Protein AF-A0A5C8GFF2-F1 (afdb_monomer_lite)

Structure (mmCIF, N/CA/C/O backbone):
data_AF-A0A5C8GFF2-F1
#
_entry.id   AF-A0A5C8GFF2-F1
#
loop_
_atom_site.group_PDB
_atom_site.id
_atom_site.type_symbol
_atom_site.label_atom_id
_atom_site.label_alt_id
_atom_site.label_comp_id
_atom_site.label_asym_id
_atom_site.label_entity_id
_atom_site.label_seq_id
_atom_site.pdbx_PDB_ins_code
_atom_site.Cartn_x
_atom_site.Cartn_y
_atom_site.Cartn_z
_atom_site.occupancy
_atom_site.B_iso_or_equiv
_atom_site.auth_seq_id
_atom_site.auth_comp_id
_atom_site.auth_asym_id
_atom_site.auth_atom_id
_atom_site.pdbx_PDB_model_num
ATOM 1 N N . MET A 1 1 ? -63.599 17.757 26.692 1.00 40.09 1 MET A N 1
ATOM 2 C CA . MET A 1 1 ? -62.694 16.596 26.791 1.00 40.09 1 MET A CA 1
ATOM 3 C C . MET A 1 1 ? -61.272 17.135 26.812 1.00 40.09 1 MET A C 1
ATOM 5 O O . MET A 1 1 ? -60.966 18.013 26.018 1.00 40.09 1 MET A O 1
ATOM 9 N N . VAL A 1 2 ? -60.509 16.707 27.816 1.00 36.81 2 VAL A N 1
ATOM 10 C CA . VAL A 1 2 ? -59.114 17.057 28.164 1.00 36.81 2 VAL A CA 1
ATOM 11 C C . VAL A 1 2 ? -58.202 16.800 26.945 1.00 36.81 2 VAL A C 1
ATOM 13 O O . VAL A 1 2 ? -58.530 15.924 26.152 1.00 36.81 2 VAL A O 1
ATOM 16 N N . VAL A 1 3 ? -57.165 17.587 26.638 1.00 42.12 3 VAL A N 1
ATOM 17 C CA . VAL A 1 3 ? -55.741 17.407 27.029 1.00 42.12 3 VAL A CA 1
ATOM 18 C C . VAL A 1 3 ? -54.990 18.539 26.288 1.00 42.12 3 VAL A C 1
ATOM 20 O O . VAL A 1 3 ? -55.104 18.645 25.074 1.00 42.12 3 VAL A O 1
ATOM 23 N N . ALA A 1 4 ? -54.537 19.604 26.957 1.00 36.47 4 ALA A N 1
ATOM 24 C CA . ALA A 1 4 ? -53.226 19.773 27.601 1.00 36.47 4 ALA A CA 1
ATOM 25 C C . ALA A 1 4 ? -52.007 19.581 26.672 1.00 36.47 4 ALA A C 1
ATOM 27 O O . ALA A 1 4 ? -51.785 18.496 26.163 1.00 36.47 4 ALA A O 1
ATOM 28 N N . ALA A 1 5 ? -51.240 20.671 26.542 1.00 48.50 5 ALA A N 1
ATOM 29 C CA . ALA A 1 5 ? -49.777 20.782 26.508 1.00 48.50 5 ALA A CA 1
ATOM 30 C C . ALA A 1 5 ? -48.942 19.744 25.728 1.00 48.50 5 ALA A C 1
ATOM 32 O O . ALA A 1 5 ? -49.045 18.547 25.947 1.00 48.50 5 ALA A O 1
ATOM 33 N N . LEU A 1 6 ? -47.935 20.227 24.993 1.00 42.19 6 LEU A N 1
ATOM 34 C CA . LEU A 1 6 ? -46.567 20.279 25.531 1.00 42.19 6 LEU A CA 1
ATOM 35 C C . LEU A 1 6 ? -45.630 20.917 24.494 1.00 42.19 6 LEU A C 1
ATOM 37 O O . LEU A 1 6 ? -45.363 20.350 23.438 1.00 42.19 6 LEU A O 1
ATOM 41 N N . VAL A 1 7 ? -45.109 22.102 24.813 1.00 53.34 7 VAL A N 1
ATOM 42 C CA . VAL A 1 7 ? -43.919 22.649 24.154 1.00 53.34 7 VAL A CA 1
ATOM 43 C C . VAL A 1 7 ? -42.743 21.791 24.609 1.00 53.34 7 VAL A C 1
ATOM 45 O O . VAL A 1 7 ? -42.275 21.936 25.734 1.00 53.34 7 VAL A O 1
ATOM 48 N N . MET A 1 8 ? -42.274 20.881 23.758 1.00 47.56 8 MET A N 1
ATOM 49 C CA . MET A 1 8 ? -40.966 20.260 23.947 1.00 47.56 8 MET A CA 1
ATOM 50 C C . MET A 1 8 ? -39.934 21.101 23.207 1.00 47.56 8 MET A C 1
ATOM 52 O O . MET A 1 8 ? -39.577 20.832 22.063 1.00 47.56 8 MET A O 1
ATOM 56 N N . ALA A 1 9 ? -39.457 22.147 23.884 1.00 43.44 9 ALA A N 1
ATOM 57 C CA . ALA A 1 9 ? -38.114 22.630 23.632 1.00 43.44 9 ALA A CA 1
ATOM 58 C C . ALA A 1 9 ? -37.180 21.479 24.017 1.00 43.44 9 ALA A C 1
ATOM 60 O O . ALA A 1 9 ? -36.927 21.243 25.197 1.00 43.44 9 ALA A O 1
ATOM 61 N N . LEU A 1 10 ? -36.723 20.717 23.023 1.00 43.06 10 LEU A N 1
ATOM 62 C CA . LEU A 1 10 ? -35.547 19.882 23.194 1.00 43.06 10 LEU A CA 1
ATOM 63 C C . LEU A 1 10 ? -34.393 20.855 23.406 1.00 43.06 10 LEU A C 1
ATOM 65 O O . LEU A 1 10 ? -33.780 21.350 22.462 1.00 43.06 10 LEU A O 1
ATOM 69 N N . SER A 1 11 ? -34.136 21.166 24.672 1.00 47.72 11 SER A N 1
ATOM 70 C CA . SER A 1 11 ? -32.813 21.520 25.141 1.00 47.72 11 SER A CA 1
ATOM 71 C C . SER A 1 11 ? -31.908 20.352 24.768 1.00 47.72 11 SER A C 1
ATOM 73 O O . SER A 1 11 ? -31.678 19.429 25.549 1.00 47.72 11 SER A O 1
ATOM 75 N N . ILE A 1 12 ? -31.406 20.382 23.531 1.00 51.44 12 ILE A N 1
ATOM 76 C CA . ILE A 1 12 ? -30.181 19.692 23.169 1.00 51.44 12 ILE A CA 1
ATOM 77 C C . ILE A 1 12 ? -29.139 20.375 24.041 1.00 51.44 12 ILE A C 1
ATOM 79 O O . ILE A 1 12 ? -28.563 21.405 23.701 1.00 51.44 12 ILE A O 1
ATOM 83 N N . SER A 1 13 ? -28.993 19.850 25.254 1.00 38.88 13 SER A N 1
ATOM 84 C CA . SER A 1 13 ? -27.771 19.984 26.002 1.00 38.88 13 SER A CA 1
ATOM 85 C C . SER A 1 13 ? -26.727 19.413 25.058 1.00 38.88 13 SER A C 1
ATOM 87 O O . SER A 1 13 ? -26.598 18.196 24.933 1.00 38.88 13 SER A O 1
ATOM 89 N N . CYS A 1 14 ? -26.040 20.297 24.333 1.00 47.78 14 CYS A N 1
ATOM 90 C CA . CYS A 1 14 ? -24.700 20.036 23.855 1.00 47.78 14 CYS A CA 1
ATOM 91 C C . CYS A 1 14 ? -23.902 19.756 25.125 1.00 47.78 14 CYS A C 1
ATOM 93 O O . CYS A 1 14 ? -23.309 20.651 25.723 1.00 47.78 14 CYS A O 1
ATOM 95 N N . LYS A 1 15 ? -24.002 18.521 25.626 1.00 38.16 15 LYS A N 1
ATOM 96 C CA . LYS A 1 15 ? -22.984 17.979 26.495 1.00 38.16 15 LYS A CA 1
ATOM 97 C C . LYS A 1 15 ? -21.741 18.103 25.652 1.00 38.16 15 LYS A C 1
ATOM 99 O O . LYS A 1 15 ? -21.671 17.504 24.584 1.00 38.16 15 LYS A O 1
ATOM 104 N N . ASN A 1 16 ? -20.859 18.986 26.097 1.00 47.22 16 ASN A N 1
ATOM 105 C CA . ASN A 1 16 ? -19.498 19.067 25.626 1.00 47.22 16 ASN A CA 1
ATOM 106 C C . ASN A 1 16 ? -19.009 17.625 25.518 1.00 47.22 16 ASN A C 1
ATOM 108 O O . ASN A 1 16 ? -18.813 16.967 26.542 1.00 47.22 16 ASN A O 1
ATOM 112 N N . GLU A 1 17 ? -18.903 17.110 24.295 1.00 46.91 17 GLU A N 1
ATOM 113 C CA . GLU A 1 17 ? -17.997 16.009 24.068 1.00 46.91 17 GLU A CA 1
ATOM 114 C C . GLU A 1 17 ? -16.645 16.618 24.400 1.00 46.91 17 GLU A C 1
ATOM 116 O O . GLU A 1 17 ? -16.092 17.403 23.628 1.00 46.91 17 GLU A O 1
ATOM 121 N N . GLU A 1 18 ? -16.156 16.339 25.610 1.00 47.66 18 GLU A N 1
ATOM 122 C CA . GLU A 1 18 ? -14.723 16.229 25.799 1.00 47.66 18 GLU A CA 1
ATOM 123 C C . GLU A 1 18 ? -14.261 15.374 24.631 1.00 47.66 18 GLU A C 1
ATOM 125 O O . GLU A 1 18 ? -14.569 14.183 24.563 1.00 47.66 18 GLU A O 1
ATOM 130 N N . THR A 1 19 ? -13.666 16.030 23.638 1.00 52.69 19 THR A N 1
ATOM 131 C CA . THR A 1 19 ? -13.143 15.375 22.458 1.00 52.69 19 THR A CA 1
ATOM 132 C C . THR A 1 19 ? -12.069 14.463 23.004 1.00 52.69 19 THR A C 1
ATOM 134 O O . THR A 1 19 ? -10.981 14.924 23.345 1.00 52.69 19 THR A O 1
ATOM 137 N N . ASN A 1 20 ? -12.419 13.194 23.227 1.00 54.50 20 ASN A N 1
ATOM 138 C CA . ASN A 1 20 ? -11.459 12.194 23.634 1.00 54.50 20 ASN A CA 1
ATOM 139 C C . ASN A 1 20 ? -10.343 12.295 22.590 1.00 54.50 20 ASN A C 1
ATOM 141 O O . ASN A 1 20 ? -10.623 12.058 21.417 1.00 54.50 20 ASN A O 1
ATOM 145 N N . PRO A 1 21 ? -9.108 12.670 22.958 1.00 57.94 21 PRO A N 1
ATOM 146 C CA . PRO A 1 21 ? -8.033 12.855 21.984 1.00 57.94 21 PRO A CA 1
ATOM 147 C C . PRO A 1 21 ? -7.657 11.545 21.263 1.00 57.94 21 PRO A C 1
ATOM 149 O O . PRO A 1 21 ? -6.788 11.543 20.392 1.00 57.94 21 PRO A O 1
ATOM 152 N N . ASN A 1 22 ? -8.299 10.432 21.635 1.00 56.69 22 ASN A N 1
ATOM 153 C CA . ASN A 1 22 ? -8.188 9.120 21.018 1.00 56.69 22 ASN A CA 1
ATOM 154 C C . ASN A 1 22 ? -9.464 8.675 20.275 1.00 56.69 22 ASN A C 1
ATOM 156 O O . ASN A 1 22 ? -9.528 7.521 19.851 1.00 56.69 22 ASN A O 1
ATOM 160 N N . SER A 1 23 ? -10.488 9.525 20.103 1.00 67.38 23 SER A N 1
ATOM 161 C CA . SER A 1 23 ? -11.581 9.193 19.181 1.00 67.38 23 SER A CA 1
ATOM 162 C C . SER A 1 23 ? -11.012 9.051 17.762 1.00 67.38 23 SER A C 1
ATOM 164 O O . SER A 1 23 ? -10.258 9.901 17.294 1.00 67.38 23 SER A O 1
ATOM 166 N N . GLY A 1 24 ? -11.303 7.927 17.102 1.00 73.19 24 GLY A N 1
ATOM 167 C CA . GLY A 1 24 ? -10.792 7.633 15.756 1.00 73.19 24 GLY A CA 1
ATOM 168 C C . GLY A 1 24 ? -9.357 7.096 15.695 1.00 73.19 24 GLY A C 1
ATOM 169 O O . GLY A 1 24 ? -8.790 7.037 14.607 1.00 73.19 24 GLY A O 1
ATOM 170 N N . LYS A 1 25 ? -8.751 6.700 16.826 1.00 85.31 25 LYS A N 1
ATOM 171 C CA . LYS A 1 25 ? -7.484 5.956 16.816 1.00 85.31 25 LYS A CA 1
ATOM 172 C C . LYS A 1 25 ? -7.705 4.448 16.815 1.00 85.31 25 LYS A C 1
ATOM 174 O O . LYS A 1 25 ? -8.561 3.932 17.531 1.00 85.31 25 LYS A O 1
ATOM 179 N N . VAL A 1 26 ? -6.878 3.741 16.056 1.00 87.88 26 VAL A N 1
ATOM 180 C CA . VAL A 1 26 ? -6.836 2.279 15.978 1.00 87.88 26 VAL A CA 1
ATOM 181 C C . VAL A 1 26 ? -5.398 1.786 16.086 1.00 87.88 26 VAL A C 1
ATOM 183 O O . VAL A 1 26 ? -4.464 2.473 15.682 1.00 87.88 26 VAL A O 1
ATOM 186 N N . LYS A 1 27 ? -5.196 0.577 16.612 1.00 93.56 27 LYS A N 1
ATOM 187 C CA . LYS A 1 27 ? -3.870 -0.057 16.604 1.00 93.56 27 LYS A CA 1
ATOM 188 C C . LYS A 1 27 ? -3.464 -0.433 15.187 1.00 93.56 27 LYS A C 1
ATOM 190 O O . LYS A 1 27 ? -4.296 -0.946 14.444 1.00 93.56 27 LYS A O 1
ATOM 195 N N . TYR A 1 28 ? -2.187 -0.318 14.837 1.00 94.44 28 TYR A N 1
ATOM 196 C CA . TYR A 1 28 ?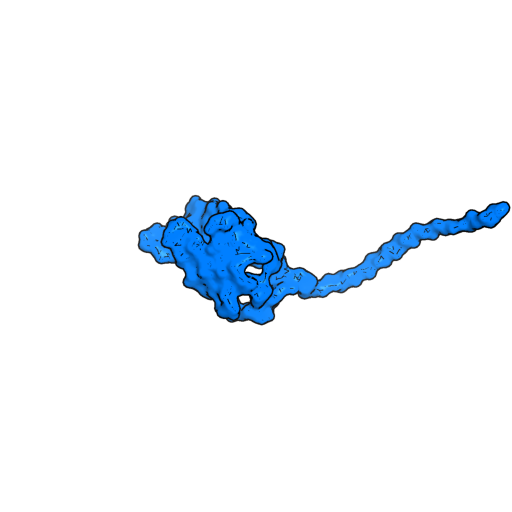 -1.700 -0.799 13.539 1.00 94.44 28 TYR A CA 1
ATOM 197 C C . TYR A 1 28 ? -1.965 -2.291 13.293 1.00 94.44 28 TYR A C 1
ATOM 199 O O . TYR A 1 28 ? -2.146 -2.704 12.146 1.00 94.44 28 TYR A O 1
ATOM 207 N N . SER A 1 29 ? -2.055 -3.105 14.349 1.00 95.31 29 SER A N 1
ATOM 208 C CA . SER A 1 29 ? -2.436 -4.517 14.251 1.00 95.31 29 SER A CA 1
ATOM 209 C C . SER A 1 29 ? -3.785 -4.752 13.569 1.00 95.31 29 SER A C 1
ATOM 211 O O . SER A 1 29 ? -3.965 -5.801 12.947 1.00 95.31 29 SER A O 1
ATOM 213 N N . VAL A 1 30 ? -4.699 -3.772 13.568 1.00 94.88 30 VAL A N 1
ATOM 214 C CA . VAL A 1 30 ? -5.959 -3.891 12.822 1.00 94.88 30 VAL A CA 1
ATOM 215 C C . VAL A 1 30 ? -5.761 -3.829 11.312 1.00 94.88 30 VAL A C 1
ATOM 217 O O . VAL A 1 30 ? -6.685 -4.193 10.600 1.00 94.88 30 VAL A O 1
ATOM 220 N N . LEU A 1 31 ? -4.605 -3.389 10.798 1.00 94.94 31 LEU A N 1
ATOM 221 C CA . LEU A 1 31 ? -4.317 -3.313 9.358 1.00 94.94 31 LEU A CA 1
ATOM 222 C C . LEU A 1 31 ? -3.801 -4.638 8.777 1.00 94.94 31 LEU A C 1
ATOM 224 O O . LEU A 1 31 ? -3.836 -4.814 7.557 1.00 94.94 31 LEU A O 1
ATOM 228 N N . VAL A 1 32 ? -3.398 -5.590 9.628 1.00 96.88 32 VAL A N 1
ATOM 229 C CA . VAL A 1 32 ? -2.958 -6.937 9.226 1.00 96.88 32 VAL A CA 1
ATOM 230 C C . VAL A 1 32 ? -4.035 -7.618 8.385 1.00 96.88 32 VAL A C 1
ATOM 232 O O . VAL A 1 32 ? -5.228 -7.548 8.699 1.00 96.88 32 VAL A O 1
ATOM 235 N N . GLY A 1 33 ? -3.612 -8.282 7.313 1.00 97.88 33 GLY A N 1
ATOM 236 C CA . GLY A 1 33 ? -4.492 -9.035 6.429 1.00 97.88 33 GLY A CA 1
ATOM 237 C C . GLY A 1 33 ? -4.173 -8.850 4.952 1.00 97.88 33 GLY A C 1
ATOM 238 O O . GLY A 1 33 ? -3.154 -8.268 4.577 1.00 97.88 33 GLY A O 1
ATOM 239 N N . THR A 1 34 ? -5.061 -9.390 4.121 1.00 98.44 34 THR A N 1
ATOM 240 C CA . THR A 1 34 ? -4.997 -9.263 2.662 1.00 98.44 34 THR A CA 1
ATOM 241 C C . THR A 1 34 ? -5.961 -8.178 2.221 1.00 98.44 34 THR A C 1
ATOM 243 O O . THR A 1 34 ? -7.117 -8.182 2.625 1.00 98.44 34 THR A O 1
ATOM 246 N N . TRP A 1 35 ? -5.470 -7.277 1.388 1.00 98.44 35 TRP A N 1
ATOM 247 C CA . TRP A 1 35 ? -6.201 -6.149 0.841 1.00 98.44 35 TRP A CA 1
ATOM 248 C C . TRP A 1 35 ? -6.353 -6.358 -0.659 1.00 98.44 35 TRP A C 1
ATOM 250 O O . TRP A 1 35 ? -5.361 -6.639 -1.336 1.00 98.44 35 TRP A O 1
ATOM 260 N N . VAL A 1 36 ? -7.574 -6.239 -1.182 1.00 98.31 36 VAL A N 1
ATOM 261 C CA . VAL A 1 36 ? -7.907 -6.600 -2.569 1.00 98.31 36 VAL A CA 1
ATOM 262 C C . VAL A 1 36 ? -8.587 -5.462 -3.328 1.00 98.31 36 VAL A C 1
ATOM 264 O O . VAL A 1 36 ? -9.458 -4.777 -2.792 1.00 98.31 36 VAL A O 1
ATOM 267 N N . ASN A 1 37 ? -8.207 -5.293 -4.594 1.00 97.50 37 ASN A N 1
ATOM 268 C CA . ASN A 1 37 ? -8.881 -4.457 -5.588 1.00 97.50 37 ASN A CA 1
ATOM 269 C C . ASN A 1 37 ? -8.814 -5.168 -6.948 1.00 97.50 37 ASN A C 1
ATOM 271 O O . ASN A 1 37 ? -7.772 -5.176 -7.610 1.00 97.50 37 ASN A O 1
ATOM 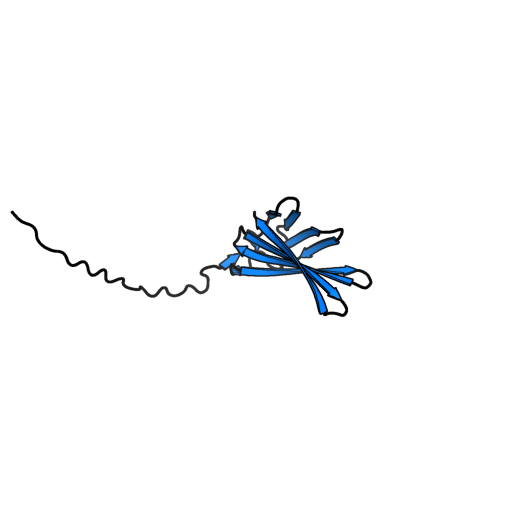275 N N . GLY A 1 38 ? -9.927 -5.786 -7.353 1.00 94.25 38 GLY A N 1
ATOM 276 C CA . GLY A 1 38 ? -9.987 -6.571 -8.584 1.00 94.25 38 GLY A CA 1
ATOM 277 C C . GLY A 1 38 ? -8.946 -7.694 -8.582 1.00 94.25 38 GLY A C 1
ATOM 278 O O . GLY A 1 38 ? -8.954 -8.547 -7.699 1.00 94.25 38 GLY A O 1
ATOM 279 N N . GLU A 1 39 ? -8.046 -7.679 -9.566 1.00 92.31 39 GLU A N 1
ATOM 280 C CA . GLU A 1 39 ? -6.942 -8.644 -9.694 1.00 92.31 39 GLU A CA 1
ATOM 281 C C . GLU A 1 39 ? -5.698 -8.267 -8.868 1.00 92.31 39 GLU A C 1
ATOM 283 O O . GLU A 1 39 ? -4.777 -9.071 -8.727 1.00 92.31 39 GLU A O 1
ATOM 288 N N . ASN A 1 40 ? -5.651 -7.050 -8.319 1.00 95.50 40 ASN A N 1
ATOM 289 C CA . ASN A 1 40 ? -4.538 -6.585 -7.505 1.00 95.50 40 ASN A CA 1
ATOM 290 C C . ASN A 1 40 ? -4.769 -6.924 -6.032 1.00 95.50 40 ASN A C 1
ATOM 292 O O . ASN A 1 40 ? -5.875 -6.793 -5.502 1.00 95.50 40 ASN A O 1
ATOM 296 N N . SER A 1 41 ? -3.693 -7.278 -5.335 1.00 97.69 41 SER A N 1
ATOM 297 C CA . SER A 1 41 ? -3.731 -7.499 -3.891 1.00 97.69 41 SER A CA 1
ATOM 298 C C . SER A 1 41 ? -2.399 -7.185 -3.232 1.00 97.69 41 SER A C 1
ATOM 300 O O . SER A 1 41 ? -1.347 -7.434 -3.826 1.00 97.69 41 SER A O 1
ATOM 302 N N . PHE A 1 42 ? -2.439 -6.742 -1.980 1.00 98.44 42 PHE A N 1
ATOM 303 C CA . PHE A 1 42 ? -1.275 -6.720 -1.098 1.00 98.44 42 PHE A CA 1
ATOM 304 C C . PHE A 1 42 ? -1.596 -7.372 0.244 1.00 98.44 42 PHE A C 1
ATOM 306 O O . PHE A 1 42 ? -2.758 -7.509 0.623 1.00 98.44 42 PHE A O 1
ATOM 313 N N . THR A 1 43 ? -0.564 -7.766 0.982 1.00 98.44 43 THR A N 1
ATOM 314 C CA . THR A 1 43 ? -0.713 -8.301 2.341 1.00 98.44 43 THR A CA 1
ATOM 315 C C . THR A 1 43 ? 0.110 -7.498 3.326 1.00 98.44 43 THR A C 1
ATOM 317 O O . THR A 1 43 ? 1.248 -7.161 3.006 1.00 98.44 43 THR A O 1
ATOM 320 N N . ILE A 1 44 ? -0.421 -7.262 4.524 1.00 98.12 44 ILE A N 1
ATOM 321 C CA . ILE A 1 44 ? 0.351 -6.827 5.694 1.00 98.12 44 ILE A CA 1
ATOM 322 C C . ILE A 1 44 ? 0.374 -7.983 6.683 1.00 98.12 44 ILE A C 1
ATOM 324 O O . ILE A 1 44 ? -0.685 -8.471 7.084 1.00 98.12 44 ILE A O 1
ATOM 328 N N . ASP A 1 45 ? 1.566 -8.432 7.060 1.00 97.88 45 ASP A N 1
ATOM 329 C CA . ASP A 1 45 ? 1.725 -9.477 8.066 1.00 97.88 45 ASP A CA 1
ATOM 330 C C . ASP A 1 45 ? 1.768 -8.918 9.497 1.00 97.88 45 ASP A C 1
ATOM 332 O O . ASP A 1 45 ? 1.837 -7.711 9.737 1.00 97.88 45 ASP A O 1
ATOM 336 N N . SER A 1 46 ? 1.747 -9.816 10.483 1.00 97.19 46 SER A N 1
ATOM 337 C CA . SER A 1 46 ? 1.811 -9.453 11.903 1.00 97.19 46 SER A CA 1
ATOM 338 C C . SER A 1 46 ? 3.157 -8.856 12.335 1.00 97.19 46 SER A C 1
ATOM 340 O O . SER A 1 46 ? 3.296 -8.451 13.484 1.00 97.19 46 SER A O 1
ATOM 342 N N . SER A 1 47 ? 4.154 -8.827 11.448 1.00 97.00 47 SER A N 1
ATOM 343 C CA . SER A 1 47 ? 5.460 -8.199 11.663 1.00 97.00 47 SER A CA 1
ATOM 344 C C . SER A 1 47 ? 5.554 -6.819 11.004 1.00 97.00 47 SER A C 1
ATOM 346 O O . SER A 1 47 ? 6.655 -6.260 10.954 1.00 97.00 47 SER A O 1
ATOM 348 N N . GLY A 1 48 ? 4.443 -6.296 10.472 1.00 96.62 48 GLY A N 1
ATOM 349 C CA . GLY A 1 48 ? 4.368 -4.996 9.813 1.00 96.62 48 GLY A CA 1
ATOM 350 C C . GLY A 1 48 ? 4.984 -4.967 8.414 1.00 96.62 48 GLY A C 1
ATOM 351 O O . GLY A 1 48 ? 5.213 -3.881 7.877 1.00 96.62 48 GLY A O 1
ATOM 352 N N . TYR A 1 49 ? 5.292 -6.129 7.823 1.00 97.62 49 TYR A N 1
ATOM 353 C CA . TYR A 1 49 ? 5.790 -6.213 6.453 1.00 97.62 49 TYR A CA 1
ATOM 354 C C . TYR A 1 49 ? 4.637 -6.184 5.465 1.00 97.62 49 TYR A C 1
ATOM 356 O O . TYR A 1 49 ? 3.700 -6.978 5.555 1.00 97.62 49 TYR A O 1
ATOM 364 N N . VAL A 1 50 ? 4.749 -5.288 4.488 1.00 97.75 50 VAL A N 1
ATOM 365 C CA . VAL A 1 50 ? 3.898 -5.308 3.307 1.00 97.75 50 VAL A CA 1
ATOM 366 C C . VAL A 1 50 ? 4.515 -6.212 2.250 1.00 97.75 50 VAL A C 1
ATOM 368 O O . VAL A 1 50 ? 5.731 -6.226 2.075 1.00 97.75 50 VAL A O 1
ATOM 371 N N . ASN A 1 51 ? 3.680 -6.941 1.520 1.00 97.75 51 ASN A N 1
ATOM 372 C CA . ASN A 1 51 ? 4.051 -7.619 0.286 1.00 97.75 51 ASN A CA 1
ATOM 373 C C . ASN A 1 51 ? 3.053 -7.217 -0.794 1.00 97.75 51 ASN A C 1
ATOM 375 O O . ASN A 1 51 ? 1.887 -7.612 -0.757 1.00 97.75 51 ASN A O 1
ATOM 379 N N . PHE A 1 52 ? 3.518 -6.404 -1.736 1.00 97.44 52 PHE A N 1
ATOM 380 C CA . PHE A 1 52 ? 2.731 -5.934 -2.862 1.00 97.44 52 PHE A CA 1
ATOM 381 C C . PHE A 1 52 ? 3.506 -6.135 -4.161 1.00 97.44 52 PHE A C 1
ATOM 383 O O . PHE A 1 52 ? 4.689 -5.805 -4.249 1.00 97.44 52 PHE A O 1
ATOM 390 N N . LYS A 1 53 ? 2.844 -6.679 -5.182 1.00 95.50 53 LYS A N 1
ATOM 391 C CA . LYS A 1 53 ? 3.416 -6.842 -6.519 1.00 95.50 53 LYS A CA 1
ATOM 392 C C . LYS A 1 53 ? 2.615 -6.016 -7.502 1.00 95.50 53 LYS A C 1
ATOM 394 O O . LYS A 1 53 ? 1.404 -6.178 -7.591 1.00 95.50 53 LYS A O 1
ATOM 399 N N . TYR A 1 54 ? 3.302 -5.175 -8.259 1.00 92.94 54 TYR A N 1
ATOM 400 C CA . TYR A 1 54 ? 2.678 -4.352 -9.283 1.00 92.94 54 TYR A CA 1
ATOM 401 C C . TYR A 1 54 ? 3.636 -4.160 -10.451 1.00 92.94 54 TYR A C 1
ATOM 403 O O . TYR A 1 54 ? 4.801 -3.827 -10.249 1.00 92.94 54 TYR A O 1
ATOM 411 N N . ASN A 1 55 ? 3.145 -4.399 -11.669 1.00 89.75 55 ASN A N 1
ATOM 412 C CA . ASN A 1 55 ? 3.874 -4.189 -12.923 1.00 89.75 55 ASN A CA 1
ATOM 413 C C . ASN A 1 55 ? 5.324 -4.736 -12.928 1.00 89.75 55 ASN A C 1
ATOM 415 O O . ASN A 1 55 ? 6.266 -4.060 -13.333 1.00 89.75 55 ASN A O 1
ATOM 419 N N . GLY A 1 56 ? 5.525 -5.954 -12.409 1.00 88.69 56 GLY A N 1
ATOM 42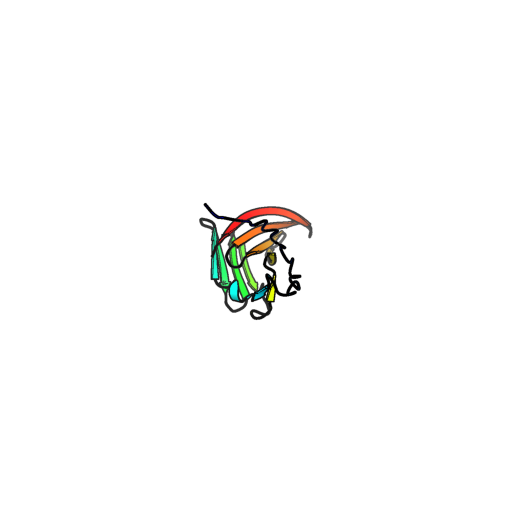0 C CA . GLY A 1 56 ? 6.841 -6.605 -12.326 1.00 88.69 56 GLY A CA 1
ATOM 421 C C . GLY A 1 56 ? 7.729 -6.169 -11.149 1.00 88.69 56 GLY A C 1
ATOM 422 O O . GLY A 1 56 ? 8.725 -6.837 -10.869 1.00 88.69 56 GLY A O 1
ATOM 423 N N . ALA A 1 57 ? 7.367 -5.118 -10.409 1.00 90.50 57 ALA A N 1
ATOM 424 C CA . ALA A 1 57 ? 8.035 -4.720 -9.173 1.00 90.50 57 ALA A CA 1
ATOM 425 C C . ALA A 1 57 ? 7.470 -5.477 -7.959 1.00 90.50 57 ALA A C 1
ATOM 427 O O . ALA A 1 57 ? 6.280 -5.791 -7.896 1.00 90.50 57 ALA A O 1
ATOM 428 N N . THR A 1 58 ? 8.330 -5.762 -6.976 1.00 94.12 58 THR A N 1
ATOM 429 C CA . THR A 1 58 ? 7.938 -6.351 -5.685 1.00 94.12 58 THR A CA 1
ATOM 430 C C . THR A 1 58 ? 8.293 -5.394 -4.556 1.00 94.12 58 THR A C 1
ATOM 432 O O . THR A 1 58 ? 9.465 -5.188 -4.249 1.00 94.12 58 THR A O 1
ATOM 435 N N . TYR A 1 59 ? 7.270 -4.841 -3.918 1.00 94.94 59 TYR A N 1
ATOM 436 C CA . TYR A 1 59 ? 7.364 -3.992 -2.742 1.00 94.94 59 TYR A CA 1
ATOM 437 C C . TYR A 1 59 ? 7.232 -4.870 -1.495 1.00 94.94 59 TYR A C 1
ATOM 439 O O . TYR A 1 59 ? 6.127 -5.174 -1.047 1.00 94.94 59 TYR A O 1
ATOM 447 N N . ASN A 1 60 ? 8.372 -5.324 -0.974 1.00 95.25 60 ASN A N 1
ATOM 448 C CA . ASN A 1 60 ? 8.437 -6.152 0.227 1.00 95.25 60 ASN A CA 1
ATOM 449 C C . ASN A 1 60 ? 9.336 -5.493 1.276 1.00 95.25 60 ASN A C 1
ATOM 451 O O . ASN A 1 60 ? 10.561 -5.614 1.205 1.00 95.25 60 ASN A O 1
ATOM 455 N N . LYS A 1 61 ? 8.728 -4.749 2.207 1.00 95.94 61 LYS A N 1
ATOM 456 C CA . LYS A 1 61 ? 9.416 -4.106 3.335 1.00 95.94 61 LYS A CA 1
ATOM 457 C C . LYS A 1 61 ? 8.497 -3.950 4.536 1.00 95.94 61 LYS A C 1
ATOM 459 O O . LYS A 1 61 ? 7.279 -3.899 4.399 1.00 95.94 61 LYS A O 1
ATOM 464 N N . ARG A 1 62 ? 9.110 -3.786 5.704 1.00 96.44 62 ARG A N 1
ATOM 465 C CA . ARG A 1 62 ? 8.431 -3.291 6.897 1.00 96.44 62 ARG A CA 1
ATOM 466 C C . ARG A 1 62 ? 7.965 -1.851 6.678 1.00 96.44 62 ARG A C 1
ATOM 468 O O . ARG A 1 62 ? 8.779 -1.006 6.313 1.00 96.44 62 ARG A O 1
ATOM 475 N N . ILE A 1 63 ? 6.674 -1.609 6.893 1.00 95.38 63 ILE A N 1
ATOM 476 C CA . ILE A 1 63 ? 6.051 -0.275 6.875 1.00 95.38 63 ILE A CA 1
ATOM 477 C C . ILE A 1 63 ? 5.459 0.115 8.237 1.00 95.38 63 ILE A C 1
ATOM 479 O O . ILE A 1 63 ? 5.110 1.273 8.432 1.00 95.38 63 ILE A O 1
ATOM 483 N N . ILE A 1 64 ? 5.357 -0.839 9.170 1.00 95.88 64 ILE A N 1
ATOM 484 C CA . ILE A 1 64 ? 4.908 -0.630 10.551 1.00 95.88 64 ILE A CA 1
ATOM 485 C C . ILE A 1 64 ? 5.966 -1.216 11.490 1.00 95.88 64 ILE A C 1
ATOM 487 O O . ILE A 1 64 ? 6.274 -2.407 11.413 1.00 95.88 64 ILE A O 1
ATOM 491 N N . ASP A 1 65 ? 6.518 -0.387 12.374 1.00 94.06 65 ASP A N 1
ATOM 492 C CA . ASP A 1 65 ? 7.552 -0.809 13.328 1.00 94.06 65 ASP A CA 1
ATOM 493 C C . ASP A 1 65 ? 6.979 -1.333 14.647 1.00 94.06 65 ASP A C 1
ATOM 495 O O . ASP A 1 65 ? 7.485 -2.324 15.180 1.00 94.06 65 ASP A O 1
ATOM 499 N N . ASP A 1 66 ? 5.910 -0.700 15.136 1.00 94.75 66 ASP A N 1
ATOM 500 C CA . ASP A 1 66 ? 5.204 -1.062 16.363 1.00 94.75 66 ASP A CA 1
ATOM 501 C C . ASP A 1 66 ? 3.732 -1.356 16.053 1.00 94.75 66 ASP A C 1
ATOM 503 O O . ASP A 1 66 ? 2.944 -0.463 15.743 1.00 94.75 66 ASP A O 1
ATOM 507 N N . MET A 1 67 ? 3.366 -2.634 16.127 1.00 94.06 67 MET A N 1
ATOM 508 C CA . MET A 1 67 ? 2.010 -3.107 15.838 1.00 94.06 67 MET A CA 1
ATOM 509 C C . MET A 1 67 ? 0.995 -2.709 16.917 1.00 94.06 67 MET A C 1
ATOM 511 O O . MET A 1 67 ? -0.209 -2.702 16.650 1.00 94.06 67 MET A O 1
ATOM 515 N N . GLU A 1 68 ? 1.471 -2.385 18.120 1.00 94.06 68 GLU A N 1
ATOM 516 C CA . GLU A 1 68 ? 0.636 -1.965 19.244 1.00 94.06 68 GLU A CA 1
ATOM 517 C C . GLU A 1 68 ? 0.477 -0.446 19.313 1.00 94.06 68 GLU A C 1
ATOM 519 O O . GLU A 1 68 ? -0.403 0.033 20.034 1.00 94.06 68 GLU A O 1
ATOM 524 N N . ALA A 1 69 ? 1.269 0.303 18.539 1.00 92.25 69 ALA A N 1
ATOM 5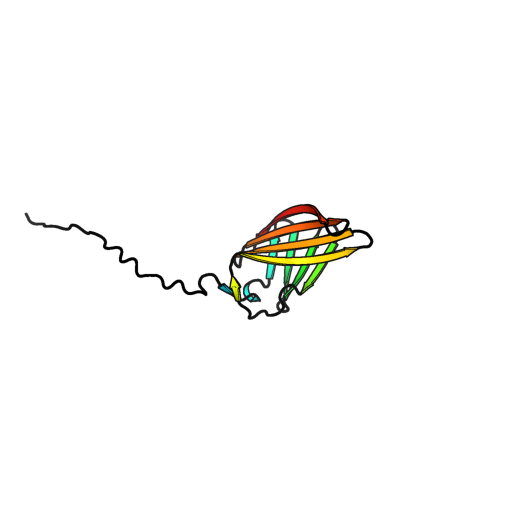25 C CA . ALA A 1 69 ? 1.089 1.735 18.399 1.00 92.25 69 ALA A CA 1
ATOM 526 C C . ALA A 1 69 ? -0.270 2.055 17.763 1.00 92.25 69 ALA A C 1
ATOM 528 O O . ALA A 1 69 ? -0.756 1.377 16.850 1.00 92.25 69 ALA A O 1
ATOM 529 N N . GLU A 1 70 ? -0.877 3.119 18.273 1.00 90.44 70 GLU A N 1
ATOM 530 C CA . GLU A 1 70 ? -2.116 3.666 17.749 1.00 90.44 70 GLU A CA 1
ATOM 531 C C . GLU A 1 70 ? -1.826 4.657 16.625 1.00 90.44 70 GLU A C 1
ATOM 533 O O . GLU A 1 70 ? -0.896 5.464 16.701 1.00 90.44 70 GLU A O 1
ATOM 538 N N . THR A 1 71 ? -2.670 4.630 15.605 1.00 85.69 71 THR A N 1
ATOM 539 C CA . THR A 1 71 ? -2.703 5.611 14.529 1.00 85.69 71 THR A CA 1
ATOM 540 C C . THR A 1 71 ? -4.120 6.115 14.328 1.00 85.69 71 THR A C 1
ATOM 542 O O . THR A 1 71 ? -5.074 5.469 14.758 1.00 85.69 71 THR A O 1
ATOM 545 N N . TYR A 1 72 ? -4.272 7.267 13.689 1.00 82.12 72 TYR A N 1
ATOM 546 C CA . TYR A 1 72 ? -5.590 7.749 13.295 1.00 82.12 72 TYR A CA 1
ATOM 547 C C . TYR A 1 72 ? -6.114 6.954 12.095 1.00 82.12 72 TYR A C 1
ATOM 549 O O . TYR A 1 72 ? -5.342 6.510 11.239 1.00 82.12 72 TYR A O 1
ATOM 557 N N . GLU A 1 73 ? -7.434 6.803 12.010 1.00 76.00 73 GLU A N 1
ATOM 558 C CA . GLU A 1 73 ? -8.080 6.603 10.711 1.00 76.00 73 GLU A CA 1
ATOM 559 C C . GLU A 1 73 ? -7.622 7.746 9.782 1.00 76.00 73 GLU A C 1
ATOM 561 O O . GLU A 1 73 ? -7.554 8.886 10.237 1.00 76.00 73 GLU A O 1
ATOM 566 N N . ASP A 1 74 ? -7.245 7.439 8.532 1.00 86.56 74 ASP A N 1
ATOM 567 C CA . ASP A 1 74 ? -6.536 8.339 7.593 1.00 86.56 74 ASP A CA 1
ATOM 568 C C . ASP A 1 74 ? -4.998 8.370 7.764 1.00 86.56 74 ASP A C 1
ATOM 570 O O . ASP A 1 74 ? -4.369 9.398 8.016 1.00 86.56 74 ASP A O 1
ATOM 574 N N . THR A 1 75 ? -4.357 7.201 7.646 1.00 91.50 75 THR A N 1
ATOM 575 C CA . THR A 1 75 ? -2.891 7.056 7.753 1.00 91.50 75 THR A CA 1
ATOM 576 C C . THR A 1 75 ? -2.244 6.717 6.415 1.00 91.50 75 THR A C 1
ATOM 578 O O . THR A 1 75 ? -2.662 5.782 5.736 1.00 91.50 75 THR A O 1
ATOM 581 N N . LEU A 1 76 ? -1.154 7.406 6.070 1.00 94.06 76 LEU A N 1
ATOM 582 C CA . LEU A 1 76 ? -0.352 7.132 4.877 1.00 94.06 76 LEU A CA 1
ATOM 583 C C . LEU A 1 76 ? 0.947 6.398 5.228 1.00 94.06 76 LEU A C 1
ATOM 585 O O . LEU A 1 76 ? 1.791 6.925 5.951 1.00 94.06 76 LEU A O 1
ATOM 589 N N . LEU A 1 77 ? 1.142 5.214 4.651 1.00 94.94 77 LEU A N 1
ATOM 590 C CA . LEU A 1 77 ? 2.385 4.443 4.730 1.00 94.94 77 LEU A CA 1
ATOM 591 C C . LEU A 1 77 ? 2.985 4.263 3.335 1.00 94.94 77 LEU A C 1
ATOM 593 O O . LEU A 1 77 ? 2.274 4.305 2.332 1.00 94.94 77 LEU A O 1
ATOM 597 N N . GLY A 1 78 ? 4.298 4.046 3.250 1.00 94.12 78 GLY A N 1
ATOM 598 C CA . GLY A 1 78 ? 4.970 3.948 1.958 1.00 94.12 78 GLY A CA 1
ATOM 599 C C . GLY A 1 78 ? 6.189 3.039 1.954 1.00 94.12 78 GLY A C 1
ATOM 600 O O . GLY A 1 78 ? 6.889 2.885 2.952 1.00 94.12 78 GLY A O 1
ATOM 601 N N . VAL A 1 79 ? 6.455 2.451 0.793 1.00 94.81 79 VAL A N 1
ATOM 602 C CA . VAL A 1 79 ? 7.614 1.591 0.539 1.00 94.81 79 VAL A CA 1
ATOM 603 C C . VAL A 1 79 ? 8.204 1.915 -0.821 1.00 94.81 79 VAL A C 1
ATOM 605 O O . VAL A 1 79 ? 7.490 1.984 -1.817 1.00 94.81 79 VAL A O 1
ATOM 608 N N . SER A 1 80 ? 9.526 2.059 -0.873 1.00 91.81 80 SER A N 1
ATOM 609 C CA . SER A 1 80 ? 10.256 2.332 -2.111 1.00 91.81 80 SER A CA 1
ATOM 610 C C . SER A 1 80 ? 11.089 1.137 -2.555 1.00 91.81 80 SER A C 1
ATOM 612 O O . SER A 1 80 ? 11.735 0.469 -1.739 1.00 91.81 80 SER A O 1
ATOM 614 N N . VAL A 1 81 ? 11.122 0.920 -3.865 1.00 89.44 81 VAL A N 1
ATOM 615 C CA . VAL A 1 81 ? 12.042 0.011 -4.549 1.00 89.44 81 VAL A CA 1
ATOM 616 C C . VAL A 1 81 ? 12.934 0.814 -5.490 1.00 89.44 81 VAL A C 1
ATOM 618 O O . VAL A 1 81 ? 12.487 1.752 -6.152 1.00 89.44 81 VAL A O 1
ATOM 621 N N . PHE A 1 82 ? 14.212 0.449 -5.534 1.00 85.50 82 PHE A N 1
ATOM 622 C CA . PHE A 1 82 ? 15.231 1.132 -6.324 1.00 85.50 82 PHE A CA 1
ATOM 623 C C . PHE A 1 82 ? 15.791 0.153 -7.347 1.00 85.50 82 PHE A C 1
ATOM 625 O O . PHE A 1 82 ? 16.309 -0.897 -6.971 1.00 85.50 82 PHE A O 1
ATOM 632 N N . ASN A 1 83 ? 15.702 0.512 -8.623 1.00 71.38 83 ASN A N 1
ATOM 633 C CA . ASN A 1 83 ? 16.389 -0.167 -9.711 1.00 71.38 83 ASN A CA 1
ATOM 634 C C . ASN A 1 83 ? 17.380 0.807 -10.358 1.00 71.38 83 ASN A C 1
ATOM 636 O O . ASN A 1 83 ? 17.286 2.023 -10.198 1.00 71.38 83 ASN A O 1
ATOM 640 N N . SER A 1 84 ? 18.374 0.280 -11.068 1.00 67.19 84 SER A N 1
ATOM 641 C CA . SER A 1 84 ? 19.412 1.083 -11.721 1.00 67.19 84 SER A CA 1
ATOM 642 C C . SER A 1 84 ? 18.808 2.157 -12.642 1.00 67.19 84 SER A C 1
ATOM 644 O O . SER A 1 84 ? 18.364 1.844 -13.743 1.00 67.19 84 SER A O 1
ATOM 646 N N . GLY A 1 85 ? 18.798 3.416 -12.182 1.00 67.50 85 GLY A N 1
ATOM 647 C CA . GLY A 1 85 ? 18.321 4.590 -12.927 1.00 67.50 85 GLY A CA 1
ATOM 648 C C . GLY A 1 85 ? 16.876 5.030 -12.653 1.00 67.50 85 GLY A C 1
ATOM 649 O O . GLY A 1 85 ? 16.486 6.090 -13.132 1.00 67.50 85 GLY A O 1
ATOM 650 N N . TYR A 1 86 ? 16.095 4.273 -11.878 1.00 74.50 86 TYR A N 1
ATOM 651 C CA . TYR A 1 86 ? 14.692 4.584 -11.586 1.00 74.50 86 TYR A CA 1
ATOM 652 C C . TYR A 1 86 ? 14.284 4.040 -10.213 1.00 74.50 86 TYR A C 1
ATOM 654 O O . TYR A 1 86 ? 14.620 2.910 -9.851 1.00 74.50 86 TYR A O 1
ATOM 662 N N . SER A 1 87 ? 13.503 4.810 -9.461 1.00 89.50 87 SER A N 1
ATOM 663 C CA . SER A 1 87 ? 12.863 4.323 -8.238 1.00 89.50 87 SER A CA 1
ATOM 664 C C . SER A 1 87 ? 11.358 4.493 -8.306 1.00 89.50 87 SER A C 1
ATOM 666 O O . SER A 1 87 ? 10.860 5.452 -8.886 1.00 89.50 87 SER A O 1
ATOM 668 N N . SER A 1 88 ? 10.632 3.576 -7.677 1.00 92.81 88 SER A N 1
ATOM 669 C CA . SER A 1 88 ? 9.190 3.715 -7.481 1.00 92.81 88 SER A CA 1
ATOM 670 C C . SER A 1 88 ? 8.826 3.509 -6.024 1.00 92.81 88 SER A C 1
ATOM 672 O O . SER A 1 88 ? 9.501 2.770 -5.303 1.00 92.81 88 SER A O 1
ATOM 674 N N . SER A 1 89 ? 7.745 4.149 -5.606 1.00 94.62 89 SER A N 1
ATOM 675 C CA . SER A 1 89 ? 7.174 4.021 -4.274 1.00 94.62 89 SER A CA 1
ATOM 676 C C . SER A 1 89 ? 5.727 3.583 -4.383 1.00 94.62 89 SER A C 1
ATOM 678 O O . SER A 1 89 ? 4.972 4.173 -5.150 1.00 94.62 89 SER A O 1
ATOM 680 N N . ALA A 1 90 ? 5.344 2.576 -3.608 1.00 96.88 90 ALA A N 1
ATOM 681 C CA . ALA A 1 90 ? 3.947 2.278 -3.345 1.00 96.88 90 ALA A CA 1
ATOM 682 C C . ALA A 1 90 ? 3.520 3.020 -2.079 1.00 96.88 90 ALA A C 1
ATOM 684 O O . ALA A 1 90 ? 4.206 2.937 -1.056 1.00 96.88 90 ALA A O 1
ATOM 685 N N . PHE A 1 91 ? 2.402 3.730 -2.161 1.00 97.44 91 PHE A N 1
ATOM 686 C CA . PHE A 1 91 ? 1.770 4.428 -1.051 1.00 97.44 91 PHE A CA 1
ATOM 687 C C . PHE A 1 91 ? 0.444 3.755 -0.710 1.00 97.44 91 PHE A C 1
ATOM 689 O O . PHE A 1 91 ? -0.365 3.503 -1.603 1.00 97.44 91 PHE A O 1
ATOM 696 N N . PHE A 1 92 ? 0.240 3.484 0.576 1.00 97.44 92 PHE A N 1
ATOM 697 C CA . PHE A 1 92 ? -0.940 2.842 1.145 1.00 97.44 92 PHE A CA 1
ATOM 698 C C . PHE A 1 92 ? -1.616 3.831 2.088 1.00 97.44 92 PHE A C 1
ATOM 700 O O . PHE A 1 92 ? -1.109 4.110 3.176 1.00 97.44 92 PHE A O 1
ATOM 707 N N . HIS A 1 93 ? -2.735 4.387 1.647 1.00 97.38 93 HIS A N 1
ATOM 708 C CA . HIS A 1 93 ? -3.504 5.375 2.380 1.00 97.38 93 HIS A CA 1
ATOM 709 C C . HIS A 1 93 ? -4.704 4.706 3.053 1.00 97.38 93 HIS A C 1
ATOM 711 O O . HIS A 1 93 ? -5.726 4.449 2.423 1.00 97.38 93 HIS A O 1
ATOM 717 N N . PHE A 1 94 ? -4.563 4.352 4.326 1.00 95.19 94 PHE A N 1
ATOM 718 C CA . PHE A 1 94 ? -5.597 3.698 5.121 1.00 95.19 94 PHE A CA 1
ATOM 719 C C . PHE A 1 94 ? -6.625 4.716 5.598 1.00 95.19 94 PHE A C 1
ATOM 721 O O . PHE A 1 94 ? -6.457 5.327 6.652 1.00 95.19 94 PHE A O 1
ATOM 728 N N . THR A 1 95 ? -7.708 4.858 4.838 1.00 93.12 95 THR A N 1
ATOM 729 C CA . THR A 1 95 ? -8.838 5.721 5.202 1.00 93.12 95 THR A CA 1
ATOM 730 C C . THR A 1 95 ? -9.714 5.096 6.292 1.00 93.12 95 THR A C 1
ATOM 732 O O . THR A 1 95 ? -10.455 5.799 6.967 1.00 93.12 95 THR A O 1
ATOM 735 N N . SER A 1 96 ? -9.621 3.776 6.503 1.00 91.81 96 SER A N 1
ATOM 736 C CA . SER A 1 96 ? -10.179 3.070 7.667 1.00 91.81 96 SER A CA 1
ATOM 737 C C . SER A 1 96 ? -9.515 1.696 7.858 1.00 91.81 96 SER A C 1
ATOM 739 O O . SER A 1 96 ? -8.654 1.286 7.078 1.00 91.81 96 SER A O 1
ATOM 741 N N . SER A 1 97 ? -9.949 0.934 8.866 1.00 92.06 97 SER A N 1
ATOM 742 C CA . SER A 1 97 ? -9.495 -0.452 9.089 1.00 92.06 97 SER A CA 1
ATOM 743 C C . SER A 1 97 ? -9.895 -1.450 7.984 1.00 92.06 97 SER A C 1
ATOM 745 O O . SER A 1 97 ? -9.354 -2.560 7.949 1.00 92.06 97 SER A O 1
ATOM 747 N N . SER A 1 98 ? -10.795 -1.059 7.070 1.00 93.75 98 SER A N 1
ATOM 748 C CA . SER A 1 98 ? -11.307 -1.884 5.962 1.00 93.75 98 SER A CA 1
ATOM 749 C C . SER A 1 98 ? -11.207 -1.227 4.577 1.00 93.75 98 SER A C 1
ATOM 751 O O . SER A 1 98 ? -11.600 -1.841 3.586 1.00 93.75 98 SER A O 1
ATOM 753 N N . SER A 1 99 ? -10.657 -0.010 4.475 1.00 96.12 99 SER A N 1
ATOM 754 C CA . SER A 1 99 ? -10.458 0.705 3.204 1.00 96.12 99 SER A CA 1
ATOM 755 C C . SER A 1 99 ? -9.060 1.321 3.109 1.00 96.12 99 SER A C 1
ATOM 757 O O . SER A 1 99 ? -8.610 2.006 4.027 1.00 96.12 99 SER A O 1
ATOM 759 N N . CYS A 1 100 ? -8.386 1.095 1.979 1.00 97.44 100 CYS A N 1
ATOM 760 C CA . CYS A 1 100 ? -7.050 1.607 1.696 1.00 97.44 100 CYS A CA 1
ATOM 761 C C . CYS A 1 100 ? -6.941 2.089 0.245 1.00 97.44 100 CYS A C 1
ATOM 763 O O . CYS A 1 100 ? -7.118 1.304 -0.680 1.00 97.44 100 CYS A O 1
ATOM 765 N N . GLU A 1 101 ? -6.623 3.355 0.008 1.00 98.25 101 GLU A N 1
ATOM 766 C CA . GLU A 1 101 ? -6.307 3.842 -1.335 1.00 98.25 101 GLU A CA 1
ATOM 767 C C . GLU A 1 101 ? -4.834 3.583 -1.637 1.00 98.25 101 GLU A C 1
ATOM 769 O O . GLU A 1 101 ? -3.952 3.920 -0.845 1.00 98.25 101 GLU A O 1
ATOM 774 N N . VAL A 1 102 ? -4.550 2.984 -2.792 1.00 97.94 102 VAL A N 1
ATOM 775 C CA . VAL A 1 102 ? -3.175 2.659 -3.182 1.00 97.94 102 VAL A CA 1
ATOM 776 C C . VAL A 1 102 ? -2.776 3.467 -4.402 1.00 97.94 102 VAL A C 1
ATOM 778 O O . VAL A 1 102 ? -3.532 3.588 -5.367 1.00 97.94 102 VAL A O 1
ATOM 781 N N . SER A 1 103 ? -1.558 3.996 -4.381 1.00 97.38 103 SER A N 1
ATOM 782 C CA . SER A 1 103 ? -0.948 4.645 -5.540 1.00 97.38 103 SER A CA 1
ATOM 783 C C . SER A 1 103 ? 0.512 4.242 -5.703 1.00 97.38 103 SER A C 1
ATOM 785 O O . SER A 1 103 ? 1.183 3.856 -4.744 1.00 97.38 103 SER A O 1
ATOM 787 N N . ILE A 1 104 ? 0.999 4.319 -6.939 1.00 96.50 104 ILE A N 1
ATOM 788 C CA . ILE A 1 104 ? 2.406 4.129 -7.282 1.00 96.50 104 ILE A CA 1
ATOM 789 C C . ILE A 1 104 ? 2.961 5.451 -7.781 1.00 96.50 104 ILE A C 1
ATOM 791 O O . ILE A 1 104 ? 2.482 5.968 -8.790 1.00 96.50 104 ILE A O 1
ATOM 795 N N . SER A 1 105 ? 3.992 5.968 -7.123 1.00 94.88 105 SER A N 1
ATOM 796 C CA . SER A 1 105 ? 4.751 7.111 -7.622 1.00 94.88 105 SER A CA 1
ATOM 797 C C . SER A 1 105 ? 6.077 6.666 -8.204 1.00 94.88 105 SER A C 1
ATOM 799 O O . SER A 1 105 ? 6.837 5.911 -7.600 1.00 94.88 105 SER A O 1
ATOM 801 N N . GLU A 1 106 ? 6.359 7.181 -9.383 1.00 92.25 106 GLU A N 1
ATOM 802 C CA . GLU A 1 106 ? 7.581 6.970 -10.132 1.00 92.25 106 GLU A CA 1
ATOM 803 C C . GLU A 1 106 ? 8.509 8.157 -9.906 1.00 92.25 106 GLU A C 1
ATOM 805 O O . GLU A 1 106 ? 8.065 9.305 -9.948 1.00 92.25 106 GLU A O 1
ATOM 810 N N . TRP A 1 107 ? 9.796 7.904 -9.699 1.00 89.06 107 TRP A N 1
ATOM 811 C CA . TRP A 1 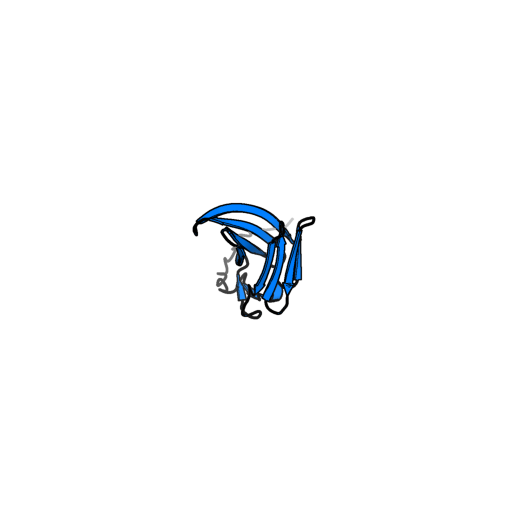107 ? 10.765 8.941 -9.370 1.00 89.06 107 TRP A CA 1
ATOM 812 C C . TRP A 1 107 ? 11.914 8.964 -10.372 1.00 89.06 1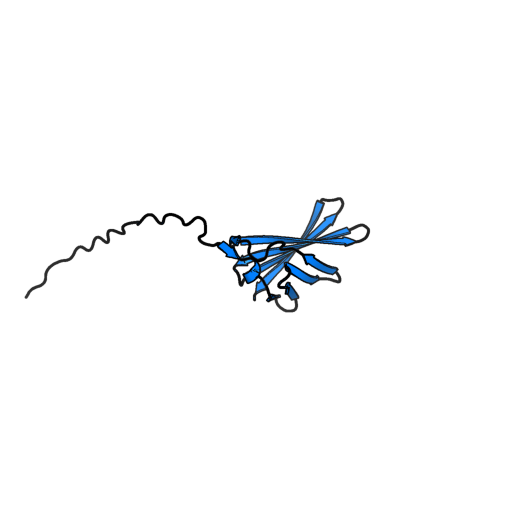07 TRP A C 1
ATOM 814 O O . TRP A 1 107 ? 12.495 7.934 -10.711 1.00 89.06 107 TRP A O 1
ATOM 824 N N . THR A 1 108 ? 12.282 10.167 -10.803 1.00 86.38 108 THR A N 1
ATOM 825 C CA . THR A 1 108 ? 13.445 10.439 -11.656 1.00 86.38 108 THR A CA 1
ATOM 826 C C . THR A 1 108 ? 14.216 11.608 -11.055 1.00 86.38 108 THR A C 1
ATOM 828 O O . THR A 1 108 ? 13.614 12.620 -10.710 1.00 86.38 108 THR A O 1
ATOM 831 N N . ASN A 1 109 ? 15.540 11.487 -10.899 1.00 84.00 109 ASN A N 1
ATOM 832 C CA . ASN A 1 109 ? 16.385 12.536 -10.300 1.00 84.00 109 ASN A CA 1
ATOM 833 C C . ASN A 1 109 ? 15.843 13.078 -8.957 1.00 84.00 109 ASN A C 1
ATOM 835 O O . ASN A 1 109 ? 15.848 14.285 -8.721 1.00 84.00 109 ASN A O 1
ATOM 839 N N . ASN A 1 110 ? 15.353 12.188 -8.087 1.00 81.31 110 ASN A N 1
ATOM 840 C CA . ASN A 1 110 ? 14.732 12.517 -6.795 1.00 81.31 110 ASN A CA 1
ATOM 841 C C . ASN A 1 110 ? 13.470 13.399 -6.873 1.00 81.31 110 ASN A C 1
ATOM 843 O O . ASN A 1 110 ? 13.094 14.016 -5.879 1.00 81.31 110 ASN A O 1
ATOM 847 N N . GLN A 1 111 ? 12.790 13.442 -8.018 1.00 86.31 111 GLN A N 1
ATOM 848 C CA . GLN A 1 111 ? 11.487 14.089 -8.165 1.00 86.31 111 GLN A CA 1
ATOM 849 C C . GLN A 1 111 ? 10.437 13.082 -8.619 1.00 86.31 111 GLN A C 1
ATOM 851 O O . GLN A 1 111 ? 10.748 12.171 -9.388 1.00 86.31 111 GLN A O 1
ATOM 856 N N . ILE A 1 112 ? 9.198 13.260 -8.154 1.00 87.81 112 ILE A N 1
ATOM 857 C CA . ILE A 1 112 ? 8.057 12.476 -8.631 1.00 87.81 112 ILE A CA 1
ATOM 858 C C . ILE A 1 112 ? 7.828 12.844 -10.096 1.00 87.81 112 ILE A C 1
ATOM 860 O O . ILE A 1 112 ? 7.461 13.973 -10.412 1.00 87.81 112 ILE A O 1
ATOM 864 N N . ALA A 1 113 ? 8.064 11.885 -10.980 1.00 90.12 113 ALA A N 1
ATOM 865 C CA . ALA A 1 113 ? 7.821 12.020 -12.407 1.00 90.12 113 ALA A CA 1
ATOM 866 C C . ALA A 1 113 ? 6.352 11.736 -12.744 1.00 90.12 113 ALA A C 1
ATOM 868 O O . ALA A 1 113 ? 5.770 12.397 -13.599 1.00 90.12 113 ALA A O 1
ATOM 869 N N . ASN A 1 114 ? 5.754 10.754 -12.068 1.00 92.50 114 ASN A N 1
ATOM 870 C CA . ASN A 1 114 ? 4.392 10.306 -12.325 1.00 92.50 114 ASN A CA 1
ATOM 871 C C . ASN A 1 114 ? 3.788 9.682 -11.061 1.00 92.50 114 ASN A C 1
ATOM 873 O O . ASN A 1 114 ? 4.514 9.151 -10.223 1.00 92.50 114 ASN A O 1
ATOM 877 N N . THR A 1 115 ? 2.466 9.740 -10.913 1.00 95.56 115 THR A N 1
ATOM 878 C CA . THR A 1 115 ? 1.733 9.008 -9.872 1.00 95.56 115 THR A CA 1
ATOM 879 C C . THR A 1 115 ? 0.505 8.354 -10.481 1.00 95.56 115 THR A C 1
ATOM 881 O O . THR A 1 115 ? -0.348 9.023 -11.055 1.00 95.56 115 THR A O 1
ATOM 884 N N . THR A 1 116 ? 0.422 7.034 -10.343 1.00 96.25 116 THR A N 1
ATOM 885 C CA . THR A 1 116 ? -0.672 6.214 -10.858 1.00 96.25 116 THR A CA 1
ATOM 886 C C . THR A 1 116 ? -1.540 5.740 -9.691 1.00 96.25 116 THR A C 1
ATOM 888 O O . THR A 1 116 ? -1.057 4.950 -8.873 1.00 96.25 116 THR A O 1
ATOM 891 N N . PRO A 1 117 ? -2.801 6.193 -9.572 1.00 97.12 117 PRO A N 1
ATOM 892 C CA . PRO A 1 117 ? -3.731 5.646 -8.593 1.00 97.12 117 PRO A CA 1
ATOM 893 C C . PRO A 1 117 ? -4.167 4.241 -9.021 1.00 97.12 117 PRO A C 1
ATOM 895 O O . PRO A 1 117 ? -4.544 4.020 -10.170 1.00 97.12 117 PRO A O 1
ATOM 898 N N . LEU A 1 118 ? -4.133 3.294 -8.086 1.00 96.50 118 LEU A N 1
ATOM 899 C CA . LEU A 1 118 ? -4.604 1.921 -8.289 1.00 96.50 118 LEU A CA 1
ATOM 900 C C . LEU A 1 118 ? -6.029 1.709 -7.757 1.00 96.50 118 LEU A C 1
ATOM 902 O O . LEU A 1 118 ? -6.625 0.660 -7.981 1.00 96.50 118 LEU A O 1
ATOM 906 N N . GLY A 1 119 ? -6.581 2.718 -7.079 1.00 96.69 119 GLY A N 1
ATOM 907 C CA . GLY A 1 119 ? -7.926 2.714 -6.514 1.00 96.69 119 GLY A CA 1
ATOM 908 C C . GLY A 1 119 ? -7.971 2.209 -5.073 1.00 96.69 119 GLY A C 1
ATOM 909 O O . GLY A 1 119 ? -6.952 2.125 -4.386 1.00 96.69 119 GLY A O 1
ATOM 910 N N . THR A 1 120 ? -9.182 1.893 -4.617 1.00 98.19 120 THR A N 1
ATOM 911 C CA . THR A 1 120 ? -9.461 1.495 -3.233 1.00 98.19 120 THR A CA 1
ATOM 912 C C . THR A 1 120 ? -9.390 -0.018 -3.071 1.00 98.19 120 THR A C 1
ATOM 914 O O . THR A 1 120 ? -10.088 -0.762 -3.754 1.00 98.19 120 THR A O 1
ATOM 917 N N . PHE A 1 121 ? -8.540 -0.468 -2.164 1.00 98.38 121 PHE A N 1
ATOM 918 C CA . PHE A 1 121 ? -8.403 -1.841 -1.719 1.00 98.38 121 PHE A CA 1
ATOM 919 C C . PHE A 1 121 ? -9.222 -2.037 -0.446 1.00 98.38 121 PHE A C 1
ATOM 921 O O . PHE A 1 121 ? -9.265 -1.160 0.417 1.00 98.38 121 PHE A O 1
ATOM 928 N N . THR A 1 122 ? -9.851 -3.201 -0.325 1.00 97.94 122 THR A N 1
ATOM 929 C CA . THR A 1 122 ? -10.703 -3.552 0.820 1.00 97.94 122 THR A CA 1
ATOM 930 C C . THR A 1 122 ? -10.237 -4.841 1.476 1.00 97.94 122 THR A C 1
ATOM 932 O O . THR A 1 122 ? -9.548 -5.645 0.840 1.00 97.94 122 THR A O 1
ATOM 935 N N . LYS A 1 123 ? -10.588 -5.009 2.751 1.00 93.69 123 LYS A N 1
ATOM 936 C CA . LYS A 1 123 ? -10.294 -6.192 3.560 1.00 93.69 123 LYS A CA 1
ATOM 937 C C . LYS A 1 123 ? -11.566 -6.736 4.195 1.00 93.69 123 LYS A C 1
ATOM 939 O O . LYS A 1 123 ? -12.353 -5.905 4.701 1.00 93.69 123 LYS A O 1
#

Foldseek 3Di:
DDDDDDDPPPPPPPPPPPVPVCVQKDFLLLLADWWDDPVFIWGQHPCQWIFGDDPNDTFTDRFDHGRRDIDGQFDKTKTKDDDVQWIKMWIWTRNDSFKTWIKIFIDGPNDGPDIGTPGIIGD

Secondary structure (DSSP, 8-state):
--------------------TTTTEEEGGGG-EEEEETTEEEEE-TTSEEEEEETTEEEEEE--S-TTSEEESSEEEEEEEEETTEEEEEEEEEEETTEEEEEEEEEETTEEEEEEEEEEEE-

pLDDT: mean 84.16, std 18.93, range [36.47, 98.44]

Sequence (123 aa):
MVVAALVMALSISCKNEETNPNSGKVKYSVLVGTWVNGENSFTIDSSGYVNFKYNGATYNKRIIDDMEAETYEDTLLGVSVFNSGYSSSAFFHFTSSSSCEVSISEWTNNQIANTTPLGTFTK

Organism: NCBI:txid29522

Radius of gyration: 22.28 Å; chains: 1; bounding box: 82×32×41 Å